Protein AF-A0A7J2KDJ5-F1 (afdb_monomer)

Structure (mmCIF, N/CA/C/O backbone):
data_AF-A0A7J2KDJ5-F1
#
_entry.id   AF-A0A7J2KDJ5-F1
#
loop_
_atom_site.group_PDB
_atom_site.id
_atom_site.type_symbol
_atom_site.label_atom_id
_atom_site.label_alt_id
_atom_site.label_comp_id
_atom_site.label_asym_id
_atom_site.label_entity_id
_atom_site.label_seq_id
_atom_site.pdbx_PDB_ins_code
_atom_site.Cartn_x
_atom_site.Cartn_y
_atom_site.Cartn_z
_atom_site.occupancy
_atom_site.B_iso_or_equiv
_atom_site.auth_seq_id
_atom_site.auth_comp_id
_atom_site.auth_asym_id
_atom_site.auth_atom_id
_atom_site.pdbx_PDB_model_num
ATOM 1 N N . MET A 1 1 ? 2.854 12.740 22.272 1.00 65.44 1 MET A N 1
ATOM 2 C CA . MET A 1 1 ? 2.364 13.423 23.494 1.00 65.44 1 MET A CA 1
ATOM 3 C C . MET A 1 1 ? 0.982 13.980 23.207 1.00 65.44 1 MET A C 1
ATOM 5 O O . MET A 1 1 ? 0.808 14.570 22.146 1.00 65.44 1 MET A O 1
ATOM 9 N N . ARG A 1 2 ? 0.002 13.769 24.093 1.00 68.06 2 ARG A N 1
ATOM 10 C CA . ARG A 1 2 ? -1.343 14.335 23.918 1.00 68.06 2 ARG A CA 1
ATOM 11 C C . ARG A 1 2 ? -1.385 15.756 24.465 1.00 68.06 2 ARG A C 1
ATOM 13 O O . ARG A 1 2 ? -0.904 16.001 25.570 1.00 68.06 2 ARG A O 1
ATOM 20 N N . LYS A 1 3 ? -1.917 16.687 23.679 1.00 71.50 3 LYS A N 1
ATOM 21 C CA . LYS A 1 3 ? -2.115 18.085 24.067 1.00 71.50 3 LYS A CA 1
ATOM 22 C C . LYS A 1 3 ? -3.554 18.492 23.802 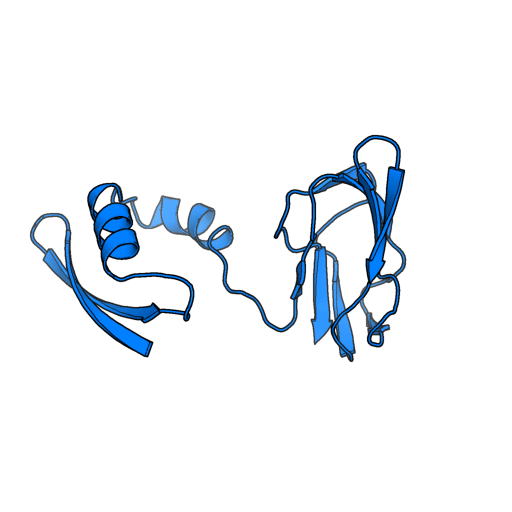1.00 71.50 3 LYS A C 1
ATOM 24 O O . LYS A 1 3 ? -4.111 18.140 22.768 1.00 71.50 3 LYS A O 1
ATOM 29 N N . ARG A 1 4 ? -4.138 19.250 24.728 1.00 67.44 4 ARG A N 1
ATOM 30 C CA . ARG A 1 4 ? -5.474 19.830 24.572 1.00 67.44 4 ARG A CA 1
ATOM 31 C C . ARG A 1 4 ? -5.364 21.255 24.050 1.00 67.44 4 ARG A C 1
ATOM 33 O O . ARG A 1 4 ? -4.561 22.034 24.560 1.00 67.44 4 ARG A O 1
ATOM 40 N N . PHE A 1 5 ? -6.175 21.581 23.054 1.00 75.12 5 PHE A N 1
ATOM 41 C CA . PHE A 1 5 ? -6.282 22.913 22.473 1.00 75.12 5 PHE A CA 1
ATOM 42 C C . PHE A 1 5 ? -7.727 23.386 22.561 1.00 75.12 5 PHE A C 1
ATOM 44 O O . PHE A 1 5 ? -8.651 22.602 22.355 1.00 75.12 5 PHE A O 1
ATOM 51 N N . ARG A 1 6 ? -7.913 24.678 22.837 1.00 63.22 6 ARG A N 1
ATOM 52 C CA . ARG A 1 6 ? -9.208 25.342 22.683 1.00 63.22 6 ARG A CA 1
ATOM 53 C C . ARG A 1 6 ? -9.232 26.037 21.334 1.00 63.22 6 ARG A C 1
ATOM 55 O O . ARG A 1 6 ? -8.344 26.835 21.044 1.00 63.22 6 ARG A O 1
ATOM 62 N N . ILE A 1 7 ? -10.227 25.715 20.523 1.00 71.38 7 ILE A N 1
ATOM 63 C CA . ILE A 1 7 ? -10.419 26.275 19.191 1.00 71.38 7 ILE A CA 1
ATOM 64 C C . ILE A 1 7 ? -11.765 26.980 19.186 1.00 71.38 7 ILE A C 1
ATOM 66 O O . ILE A 1 7 ? -12.783 26.369 19.497 1.00 71.38 7 ILE A O 1
ATOM 70 N N . THR A 1 8 ? -11.768 28.258 18.824 1.00 59.97 8 THR A N 1
ATOM 71 C CA . THR A 1 8 ? -13.003 29.023 18.655 1.00 59.97 8 THR A CA 1
ATOM 72 C C . THR A 1 8 ? -13.414 28.991 17.189 1.00 59.97 8 THR A C 1
ATOM 74 O O . THR A 1 8 ? -12.645 29.405 16.323 1.00 59.97 8 THR A O 1
ATOM 77 N N . ILE A 1 9 ? -14.621 28.507 16.911 1.00 63.69 9 ILE A N 1
ATOM 78 C CA . ILE A 1 9 ? -15.215 28.409 15.578 1.00 63.69 9 ILE A CA 1
ATOM 79 C C . ILE A 1 9 ? -16.554 29.140 15.625 1.00 63.69 9 ILE A C 1
ATOM 81 O O . ILE A 1 9 ? -17.425 28.758 16.394 1.00 63.69 9 ILE A O 1
ATOM 85 N N . GLU A 1 10 ? -16.700 30.211 14.838 1.00 56.78 10 GLU A N 1
ATOM 86 C CA . GLU A 1 10 ? -17.948 30.998 14.740 1.00 56.78 10 GLU A CA 1
ATOM 87 C C . GLU A 1 10 ? -18.513 31.471 16.101 1.00 56.78 10 GLU A C 1
ATOM 89 O O . GLU A 1 10 ? -19.712 31.652 16.268 1.00 56.78 10 GLU A O 1
ATOM 94 N N . GLY A 1 11 ? -17.632 31.702 17.083 1.00 63.22 11 GLY A N 1
ATOM 95 C CA . GLY A 1 11 ? -17.999 32.139 18.437 1.00 63.22 11 GLY A CA 1
ATOM 96 C C . GLY A 1 11 ? -18.217 31.002 19.440 1.00 63.22 11 GLY A C 1
ATOM 97 O O . GLY A 1 11 ? -18.280 31.265 20.639 1.00 63.22 11 GLY A O 1
ATOM 98 N N . GLU A 1 12 ? -18.240 29.748 18.990 1.00 50.81 12 GLU A N 1
ATOM 99 C CA . GLU A 1 12 ? -18.305 28.569 19.853 1.00 50.81 12 GLU A CA 1
ATOM 100 C C . GLU A 1 12 ? -16.908 28.008 20.141 1.00 50.81 12 GLU A C 1
ATOM 102 O O . GLU A 1 12 ? -16.061 27.904 19.252 1.00 50.81 12 GLU A O 1
ATOM 107 N N . VAL A 1 13 ? -16.650 27.646 21.400 1.00 54.25 13 VAL A N 1
ATOM 108 C CA . VAL A 1 13 ? -15.344 27.140 21.846 1.00 54.25 13 VAL A CA 1
ATOM 109 C C . VAL A 1 13 ? -15.382 25.620 21.948 1.00 54.25 13 VAL A C 1
ATOM 111 O O . VAL A 1 13 ? -16.128 25.056 22.743 1.00 54.25 13 VAL A O 1
ATOM 114 N N . TYR A 1 14 ? -14.512 24.970 21.185 1.00 59.88 14 TYR A N 1
ATOM 115 C CA . TYR A 1 14 ? -14.326 23.527 21.152 1.00 59.88 14 TYR A CA 1
ATOM 116 C C . TYR A 1 14 ? -13.007 23.153 21.825 1.00 59.88 14 TYR A C 1
ATOM 118 O O . TYR A 1 14 ? -11.970 23.762 21.557 1.00 59.88 14 TYR A O 1
ATOM 126 N N . GLU A 1 15 ? -13.022 22.131 22.680 1.00 52.62 15 GLU A N 1
ATOM 127 C CA . GLU A 1 15 ? -11.805 21.549 23.247 1.00 52.62 15 GLU A CA 1
ATOM 128 C C . GLU A 1 15 ? -11.443 20.281 22.474 1.00 52.62 15 GLU A C 1
ATOM 130 O O . GLU A 1 15 ? -12.224 19.333 22.403 1.00 52.62 15 GLU A O 1
ATOM 135 N N . VAL A 1 16 ? -10.261 20.276 21.861 1.00 66.75 16 VAL A N 1
ATOM 136 C CA . VAL A 1 16 ? -9.766 19.150 21.065 1.00 66.75 16 VAL A CA 1
ATOM 137 C C . VAL A 1 16 ? -8.502 18.586 21.690 1.00 66.75 16 VAL A C 1
ATOM 139 O O . VAL A 1 16 ? -7.579 19.323 22.039 1.00 66.75 16 VAL A O 1
ATOM 142 N N . GLU A 1 17 ? -8.441 17.265 21.827 1.00 57.94 17 GLU A N 1
ATOM 143 C CA . GLU A 1 17 ? -7.230 16.561 22.235 1.00 57.94 17 GLU A CA 1
ATOM 144 C C . GLU A 1 17 ? -6.502 16.048 20.993 1.00 57.94 17 GLU A C 1
ATOM 146 O O . GLU A 1 17 ? -7.063 15.332 20.166 1.00 57.94 17 GLU A O 1
ATOM 151 N N . VAL A 1 18 ? -5.241 16.438 20.851 1.00 67.88 18 VAL A N 1
ATOM 152 C CA . VAL A 1 18 ? -4.410 16.107 19.698 1.00 67.88 18 VAL A CA 1
ATOM 153 C C . VAL A 1 18 ? -3.232 15.277 20.171 1.00 67.88 18 VAL A C 1
ATOM 155 O O . VAL A 1 18 ? -2.437 15.708 21.009 1.00 67.88 18 VAL A O 1
ATOM 158 N N . GLU A 1 19 ? -3.100 14.076 19.618 1.00 64.56 19 GLU A N 1
ATOM 159 C CA . GLU A 1 19 ? -1.935 13.228 19.828 1.00 64.56 19 GLU A CA 1
ATOM 160 C C . GLU A 1 19 ? -0.839 13.609 18.826 1.00 64.56 19 GLU A C 1
ATOM 162 O O . GLU A 1 19 ? -0.912 13.296 17.640 1.00 64.56 19 GLU A O 1
ATOM 167 N N . MET A 1 20 ? 0.180 14.330 19.297 1.00 57.25 20 MET A N 1
ATOM 168 C CA . MET A 1 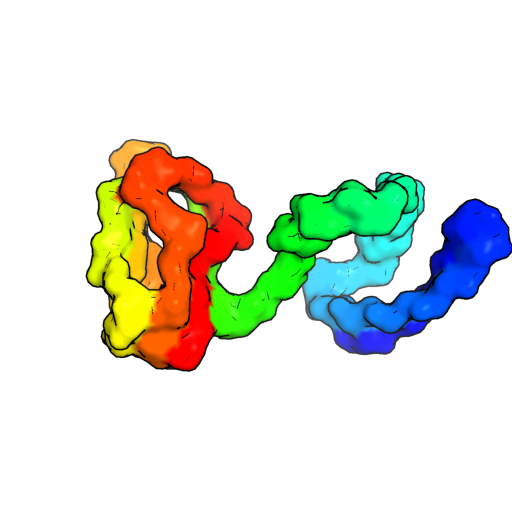20 ? 1.312 14.735 18.464 1.00 57.25 20 MET A CA 1
ATOM 169 C C . MET A 1 20 ? 2.382 13.640 18.453 1.00 57.25 20 MET A C 1
ATOM 171 O O . MET A 1 20 ? 2.899 13.255 19.511 1.00 57.25 20 MET A O 1
ATOM 175 N N . GLY A 1 21 ? 2.715 13.148 17.256 1.00 55.19 21 GLY A N 1
ATOM 176 C CA . GLY A 1 21 ? 3.890 12.307 17.014 1.00 55.19 21 GLY A CA 1
ATOM 177 C C . GLY A 1 21 ? 5.190 13.118 17.059 1.00 55.19 21 GLY A C 1
ATOM 178 O O . GLY A 1 21 ? 5.176 14.337 16.904 1.00 55.19 21 GLY A O 1
ATOM 179 N N . SER A 1 22 ? 6.326 12.443 17.237 1.00 48.78 22 SER A N 1
ATOM 180 C CA . SER A 1 22 ? 7.661 13.041 17.438 1.00 48.78 22 SER A CA 1
ATOM 181 C C . SER A 1 22 ? 8.181 13.922 16.291 1.00 48.78 22 SER A C 1
ATOM 183 O O . SER A 1 22 ? 9.177 14.614 16.469 1.00 48.78 22 SER A O 1
ATOM 185 N N . SER A 1 23 ? 7.519 13.923 15.130 1.00 49.84 23 SER A N 1
ATOM 186 C CA . SER A 1 23 ? 7.932 14.683 13.942 1.00 49.84 23 SER A CA 1
ATOM 187 C C . SER A 1 23 ? 7.181 16.007 13.742 1.00 49.84 23 SER A C 1
ATOM 189 O O . SER A 1 23 ? 7.457 16.719 12.776 1.00 49.84 23 SER A O 1
ATOM 191 N N . LEU A 1 24 ? 6.212 16.338 14.601 1.00 54.53 24 LEU A N 1
ATOM 192 C CA . LEU A 1 24 ? 5.431 17.572 14.501 1.00 54.53 24 LEU A CA 1
ATOM 193 C C . LEU A 1 24 ? 5.789 18.500 15.664 1.00 54.53 24 LEU A C 1
ATOM 195 O O . LEU A 1 24 ? 5.504 18.195 16.819 1.00 54.53 24 LEU A O 1
ATOM 199 N N . SER A 1 25 ? 6.420 19.634 15.354 1.00 60.62 25 SER A N 1
ATOM 200 C CA . SER A 1 25 ? 6.679 20.687 16.335 1.00 60.62 25 SER A CA 1
ATOM 201 C C . SER A 1 25 ? 5.405 21.498 16.603 1.00 60.62 25 SER A C 1
ATOM 203 O O . SER A 1 25 ? 4.557 21.670 15.725 1.00 60.62 25 SER A O 1
ATOM 205 N N . GLU A 1 26 ? 5.276 22.044 17.813 1.00 60.16 26 GLU A N 1
ATOM 206 C CA . GLU A 1 26 ? 4.124 22.875 18.202 1.00 60.16 26 GLU A CA 1
ATOM 207 C C . GLU A 1 26 ? 3.953 24.107 17.307 1.00 60.16 26 GLU A C 1
ATOM 209 O O . GLU A 1 26 ? 2.829 24.512 17.020 1.00 60.16 26 GLU A O 1
ATOM 214 N N . LYS A 1 27 ? 5.065 24.665 16.812 1.00 62.81 27 LYS A N 1
ATOM 215 C CA . LYS A 1 27 ? 5.056 25.804 15.887 1.00 62.81 27 LYS A CA 1
ATOM 216 C C . LYS A 1 27 ? 4.407 25.444 14.550 1.00 62.81 27 LYS A C 1
ATOM 218 O O . LYS A 1 27 ? 3.521 26.163 14.103 1.00 62.81 27 LYS A O 1
ATOM 223 N N . ASN A 1 28 ? 4.764 24.294 13.978 1.00 60.84 28 ASN A N 1
ATOM 224 C CA . ASN A 1 28 ? 4.200 23.836 12.706 1.00 60.84 28 ASN A CA 1
ATOM 225 C C . ASN A 1 28 ? 2.707 23.494 12.840 1.00 60.84 28 ASN A C 1
ATOM 227 O O . ASN A 1 28 ? 1.942 23.654 11.894 1.00 60.84 28 ASN A O 1
ATOM 231 N N . PHE A 1 29 ? 2.279 23.028 14.016 1.00 65.31 29 PHE A N 1
ATOM 232 C CA . PHE A 1 29 ? 0.869 22.754 14.287 1.00 65.3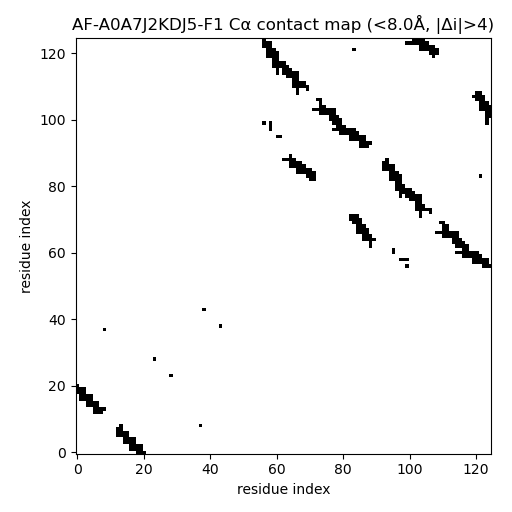1 29 PHE A CA 1
ATOM 233 C C . PHE A 1 29 ? 0.028 24.035 14.380 1.00 65.31 29 PHE A C 1
ATOM 235 O O . PHE A 1 29 ? -1.071 24.088 13.836 1.00 65.31 29 PHE A O 1
ATOM 242 N N . LEU A 1 30 ? 0.546 25.078 15.032 1.00 64.62 30 LEU A N 1
ATOM 243 C CA . LEU A 1 30 ? -0.146 26.365 15.141 1.00 64.62 30 LEU A CA 1
ATOM 244 C C . LEU A 1 30 ? -0.212 27.104 13.796 1.00 64.62 30 LEU A C 1
ATOM 246 O O . LEU A 1 30 ? -1.250 27.675 13.477 1.00 64.62 30 LEU A O 1
ATOM 250 N N . GLU A 1 31 ? 0.843 27.032 12.981 1.00 59.72 31 GLU A N 1
ATOM 251 C CA . GLU A 1 31 ? 0.848 27.552 11.604 1.00 59.72 31 GLU A CA 1
ATOM 252 C C . GLU A 1 31 ? -0.133 26.793 10.696 1.00 59.72 31 GLU A C 1
ATOM 254 O O . GLU A 1 31 ? -0.828 27.368 9.862 1.00 59.72 31 GLU A O 1
ATOM 259 N N . PHE A 1 32 ? -0.260 25.485 10.902 1.00 62.28 32 PHE A N 1
ATOM 260 C CA . PHE A 1 32 ? -1.269 24.686 10.225 1.00 62.28 32 PHE A CA 1
ATOM 261 C C . PHE A 1 32 ? -2.703 25.083 10.623 1.00 62.28 32 PHE A C 1
ATOM 263 O O . PHE A 1 32 ? -3.584 25.143 9.763 1.00 62.28 32 PHE A O 1
ATOM 270 N N . LEU A 1 33 ? -2.950 25.363 11.907 1.00 63.41 33 LEU A N 1
ATOM 271 C CA . LEU A 1 33 ? -4.268 25.784 12.390 1.00 63.41 33 LEU A CA 1
ATOM 272 C C . LEU A 1 33 ? -4.635 27.204 11.954 1.00 63.41 33 LEU A C 1
ATOM 274 O O . LEU A 1 33 ? -5.802 27.450 11.663 1.00 63.41 33 LEU A O 1
ATOM 278 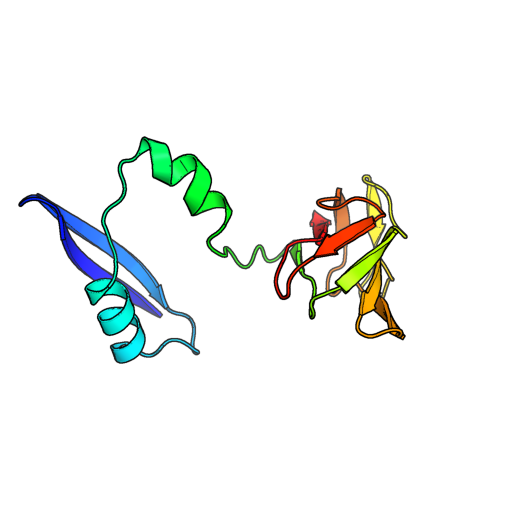N N . SER A 1 34 ? -3.672 28.124 11.861 1.00 60.22 34 SER A N 1
ATOM 279 C CA . SER A 1 34 ? -3.944 29.492 11.402 1.00 60.22 34 SER A CA 1
ATOM 280 C C . SER A 1 34 ? -4.396 29.546 9.936 1.00 60.22 34 SER A C 1
ATOM 282 O O . SER A 1 34 ? -5.159 30.434 9.565 1.00 60.22 34 SER A O 1
ATOM 284 N N . GLY A 1 35 ? -3.986 28.572 9.114 1.00 54.56 35 GLY A N 1
ATOM 285 C CA . GLY A 1 35 ? -4.452 28.395 7.734 1.00 54.56 35 GLY A CA 1
ATOM 286 C C . GLY A 1 35 ? -5.668 27.473 7.570 1.00 54.56 35 GLY A C 1
ATOM 287 O O . GLY A 1 35 ? -6.122 27.251 6.443 1.00 54.56 35 GLY A O 1
ATOM 288 N N . ALA A 1 36 ? -6.196 26.896 8.653 1.00 54.53 36 ALA A N 1
ATOM 289 C CA . ALA A 1 36 ? -7.282 25.928 8.573 1.00 54.53 36 ALA A CA 1
ATOM 290 C C . ALA A 1 36 ? -8.636 26.629 8.369 1.00 54.53 36 ALA A C 1
ATOM 292 O O . ALA A 1 36 ? -9.105 27.380 9.219 1.00 54.53 36 ALA A O 1
ATOM 293 N N . LYS A 1 37 ? -9.302 26.340 7.245 1.00 50.00 37 LYS A N 1
ATOM 294 C CA . LYS A 1 37 ? -10.709 26.709 7.037 1.00 50.00 37 LYS A CA 1
ATOM 295 C C . LYS A 1 37 ? -11.622 25.682 7.699 1.00 50.00 37 LYS A C 1
ATOM 297 O O . LYS A 1 37 ? -11.443 24.477 7.513 1.00 50.00 37 LYS A O 1
ATOM 302 N N . VAL A 1 38 ? -12.615 26.168 8.435 1.00 49.66 38 VAL A N 1
ATOM 303 C CA . VAL A 1 38 ? -13.695 25.344 8.984 1.00 49.66 38 VAL A CA 1
ATOM 304 C C . VAL A 1 38 ? -14.611 24.952 7.827 1.00 49.66 38 VAL A C 1
ATOM 306 O O . VAL A 1 38 ? -15.190 25.813 7.171 1.00 49.66 38 VAL A O 1
ATOM 309 N N . LEU A 1 39 ? -14.695 23.653 7.544 1.00 49.97 39 LEU A N 1
ATOM 310 C CA . LEU A 1 39 ? -15.595 23.100 6.530 1.00 49.97 39 LEU A CA 1
ATOM 311 C C . LEU A 1 39 ? -16.859 22.573 7.208 1.00 49.97 39 LEU A C 1
ATOM 313 O O . LEU A 1 39 ? -16.793 22.030 8.314 1.00 49.97 39 LEU A O 1
ATOM 317 N N . LYS A 1 40 ? -18.011 22.710 6.545 1.00 46.12 40 LYS A N 1
ATOM 318 C CA . LYS A 1 40 ? -19.286 22.195 7.062 1.00 46.12 40 LYS A CA 1
ATOM 319 C C . LYS A 1 40 ? -19.228 20.674 7.197 1.00 46.12 40 LYS A C 1
ATOM 321 O O . LYS A 1 40 ? -18.621 19.985 6.379 1.00 46.12 40 LYS A O 1
ATOM 326 N N . ARG A 1 41 ? -19.907 20.140 8.217 1.00 49.91 41 ARG A N 1
ATOM 327 C CA . ARG A 1 41 ? -19.917 18.714 8.612 1.00 49.91 41 ARG A CA 1
ATOM 328 C C . ARG A 1 41 ? -20.234 17.731 7.473 1.00 49.91 41 ARG A C 1
ATOM 330 O O . ARG A 1 41 ? -19.806 16.582 7.520 1.00 49.91 41 ARG A O 1
ATOM 337 N N . GLU A 1 42 ? -20.916 18.189 6.432 1.00 52.09 42 GLU A N 1
ATOM 338 C CA . GLU A 1 42 ? -21.247 17.420 5.226 1.00 52.09 42 GLU A CA 1
ATOM 339 C C . GLU A 1 42 ? -20.041 17.236 4.279 1.00 52.09 42 GLU A C 1
ATOM 341 O O . GLU A 1 42 ? -19.884 16.180 3.667 1.00 52.09 42 GLU A O 1
ATOM 346 N N . GLU A 1 43 ? -19.122 18.204 4.218 1.00 46.94 43 GLU A N 1
ATOM 347 C CA . GLU A 1 43 ? -17.870 18.129 3.441 1.00 46.94 43 GLU A CA 1
ATOM 348 C C . GLU A 1 43 ? -16.758 17.381 4.195 1.00 46.94 43 GLU A C 1
ATOM 350 O O . GLU A 1 43 ? -15.832 16.817 3.597 1.00 46.94 43 GLU A O 1
ATOM 355 N N . ILE A 1 44 ? -16.878 17.324 5.524 1.00 44.69 44 ILE A N 1
ATOM 356 C CA . ILE A 1 44 ? -15.996 16.582 6.427 1.00 44.69 44 ILE A CA 1
ATOM 357 C C . ILE A 1 44 ? -16.048 15.071 6.132 1.00 44.69 44 ILE A C 1
ATOM 359 O O . ILE A 1 44 ? -15.001 14.427 6.114 1.00 44.69 44 ILE A O 1
ATOM 363 N N . GLY A 1 45 ? -17.220 14.503 5.818 1.00 42.84 45 GLY A N 1
ATOM 364 C CA . GLY A 1 45 ? -17.367 13.066 5.533 1.00 42.84 45 GLY A CA 1
ATOM 365 C C . GLY A 1 45 ? -16.574 12.584 4.310 1.00 42.84 45 GLY A C 1
ATOM 366 O O . GLY A 1 45 ? -16.058 11.468 4.304 1.00 42.84 45 GLY A O 1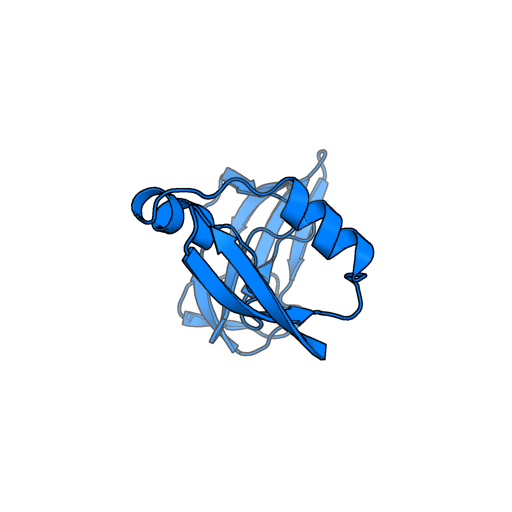
ATOM 367 N N . LYS A 1 46 ? -16.404 13.448 3.299 1.00 42.62 46 LYS A N 1
ATOM 368 C CA . LYS A 1 46 ? -15.582 13.165 2.108 1.00 42.62 46 LYS A CA 1
ATOM 369 C C . LYS A 1 46 ? -14.102 13.514 2.287 1.00 42.62 46 LYS A C 1
ATOM 371 O O . LYS A 1 46 ? -13.269 12.962 1.577 1.00 42.62 46 LYS A O 1
ATOM 376 N N . THR A 1 47 ? -13.774 14.410 3.219 1.00 35.00 47 THR A N 1
ATOM 377 C CA . THR A 1 47 ? -12.415 14.954 3.385 1.00 35.00 47 THR A CA 1
ATOM 378 C C . THR A 1 47 ? -11.631 14.284 4.524 1.00 35.00 47 THR A C 1
ATOM 380 O O . THR A 1 47 ? -10.419 14.107 4.405 1.00 35.00 47 THR A O 1
ATOM 383 N N . ILE A 1 48 ? -12.289 13.843 5.608 1.00 42.88 48 ILE A N 1
ATOM 384 C CA . ILE A 1 48 ? -11.642 13.111 6.718 1.00 42.88 48 ILE A CA 1
ATOM 385 C C . ILE A 1 48 ? -11.130 11.740 6.276 1.00 42.88 48 ILE A C 1
ATOM 387 O O . ILE A 1 48 ? -10.077 11.318 6.750 1.00 42.88 48 ILE A O 1
ATOM 391 N N . SER A 1 49 ? -11.788 11.078 5.319 1.00 41.47 49 SER A N 1
ATOM 392 C CA . SER A 1 49 ? -11.306 9.802 4.767 1.00 41.47 49 SER A CA 1
ATOM 393 C C . SER A 1 49 ? -9.896 9.899 4.160 1.00 41.47 49 SER A C 1
ATOM 395 O O . SER A 1 49 ? -9.204 8.890 4.061 1.00 41.47 49 SER A O 1
ATOM 397 N N . MET A 1 50 ? -9.433 11.108 3.814 1.00 39.16 50 MET A N 1
ATOM 398 C CA . MET A 1 50 ? -8.091 11.363 3.283 1.00 39.16 50 MET A CA 1
ATOM 399 C C . MET A 1 50 ? -7.039 11.753 4.338 1.00 39.16 50 MET A C 1
ATOM 401 O O . MET A 1 50 ? -5.852 11.824 4.008 1.00 39.16 50 MET A O 1
ATOM 405 N N . ARG A 1 51 ? -7.398 12.003 5.607 1.00 41.41 51 ARG A N 1
ATOM 406 C CA . ARG A 1 51 ? -6.448 12.506 6.620 1.00 41.41 51 ARG A CA 1
ATOM 407 C C . ARG A 1 51 ? -5.934 11.401 7.550 1.00 41.41 51 ARG A C 1
ATOM 409 O O . ARG A 1 51 ? -6.390 11.250 8.673 1.00 41.41 51 ARG A O 1
ATOM 416 N N . ARG A 1 52 ? -4.943 10.660 7.034 1.00 44.19 52 ARG A N 1
ATOM 417 C CA . ARG A 1 52 ? -3.900 9.869 7.731 1.00 44.19 52 ARG A CA 1
ATOM 418 C C . ARG A 1 52 ? -4.200 9.495 9.190 1.00 44.19 52 ARG A C 1
ATOM 420 O O . ARG A 1 52 ? -3.592 10.029 10.116 1.00 44.19 52 ARG A O 1
ATOM 427 N N . VAL A 1 53 ? -5.008 8.460 9.375 1.00 43.34 53 VAL A N 1
ATOM 428 C CA . VAL A 1 53 ? -4.645 7.459 10.380 1.00 43.34 53 VAL A CA 1
ATOM 429 C C . VAL A 1 53 ? -3.507 6.671 9.730 1.00 43.34 53 VAL A C 1
ATOM 431 O O . VAL A 1 53 ? -3.695 6.144 8.633 1.00 43.34 53 VAL A O 1
ATOM 434 N N . LEU A 1 54 ? -2.311 6.645 10.334 1.00 54.44 54 LEU A N 1
ATOM 435 C CA . LEU A 1 54 ? -1.371 5.550 10.072 1.00 54.44 54 LEU A CA 1
ATOM 436 C C . LEU A 1 54 ? -2.082 4.306 10.600 1.00 54.44 54 LEU A C 1
ATOM 438 O O . LEU A 1 54 ? -1.964 3.953 11.773 1.00 54.44 54 LEU A O 1
ATOM 442 N N . ASP A 1 55 ? -2.945 3.746 9.762 1.00 68.19 55 ASP A N 1
ATOM 443 C CA . ASP A 1 55 ? -3.613 2.494 10.031 1.00 68.19 55 ASP A CA 1
ATOM 444 C C . ASP A 1 55 ? -2.475 1.479 10.136 1.00 68.19 55 ASP A C 1
ATOM 446 O O . ASP A 1 55 ? -1.806 1.185 9.146 1.00 68.19 55 ASP A O 1
ATOM 450 N N . LYS A 1 56 ? -2.148 1.063 11.369 1.00 77.69 56 LYS A N 1
ATOM 451 C CA . LYS A 1 56 ? -0.988 0.196 11.662 1.00 77.69 56 LYS A CA 1
ATOM 452 C C . LYS A 1 56 ? -1.060 -1.128 10.904 1.00 77.69 56 LYS A C 1
ATOM 454 O O . LYS A 1 56 ? -0.058 -1.822 10.790 1.00 77.69 56 LYS A O 1
ATOM 459 N N . ASN A 1 57 ? -2.244 -1.431 10.393 1.00 90.75 57 ASN A N 1
ATOM 460 C CA . ASN A 1 57 ? -2.582 -2.616 9.649 1.00 90.75 57 ASN A CA 1
ATOM 461 C C . ASN A 1 57 ? -2.675 -2.355 8.131 1.00 90.75 57 ASN A C 1
ATOM 463 O O . ASN A 1 57 ? -3.198 -3.181 7.390 1.00 90.75 57 ASN A O 1
ATOM 467 N N . ALA A 1 58 ? -2.190 -1.210 7.643 1.00 92.06 58 ALA A N 1
ATOM 468 C CA . ALA A 1 58 ? -2.208 -0.853 6.230 1.00 92.06 58 ALA A CA 1
ATOM 469 C C . ALA A 1 58 ? -0.806 -0.851 5.613 1.00 92.06 58 ALA A C 1
ATOM 471 O O . ALA A 1 58 ? 0.131 -0.240 6.128 1.00 92.06 58 ALA A O 1
ATOM 472 N N . ILE A 1 59 ? -0.688 -1.462 4.438 1.00 93.50 59 ILE A N 1
ATOM 473 C CA . ILE A 1 59 ? 0.483 -1.362 3.571 1.00 93.50 59 ILE A CA 1
ATOM 474 C C . ILE A 1 59 ? 0.289 -0.147 2.662 1.00 93.50 59 ILE A C 1
ATOM 476 O O . ILE A 1 59 ? -0.686 -0.048 1.910 1.00 93.50 59 ILE A O 1
ATOM 480 N N . LEU A 1 60 ? 1.220 0.797 2.769 1.00 93.75 60 LEU A N 1
ATOM 481 C CA . LEU A 1 60 ? 1.206 2.081 2.077 1.00 93.75 60 LEU A CA 1
ATOM 482 C C . LEU A 1 60 ? 2.194 2.065 0.909 1.00 93.75 60 LEU A C 1
ATOM 484 O O . LEU A 1 60 ? 3.241 1.426 0.990 1.00 93.75 60 LEU A O 1
ATOM 488 N N . SER A 1 61 ? 1.907 2.835 -0.141 1.00 93.75 61 SER A N 1
ATOM 489 C CA . SER A 1 61 ? 2.878 3.053 -1.213 1.00 93.75 61 SER A CA 1
ATOM 490 C C . SER A 1 61 ? 4.047 3.916 -0.721 1.00 93.75 61 SER A C 1
ATOM 492 O O . SER A 1 61 ? 3.808 5.053 -0.302 1.00 93.75 61 SER A O 1
ATOM 494 N N . PRO A 1 62 ? 5.312 3.469 -0.811 1.00 91.56 62 PRO A N 1
ATOM 495 C CA . PRO A 1 62 ? 6.468 4.286 -0.434 1.00 91.56 62 PRO A CA 1
ATOM 496 C C . PRO A 1 62 ? 6.777 5.389 -1.460 1.00 91.56 62 PRO A C 1
ATOM 498 O O . PRO A 1 62 ? 7.521 6.321 -1.168 1.00 91.56 62 PRO A O 1
ATOM 501 N N . MET A 1 63 ? 6.200 5.305 -2.660 1.00 93.31 63 MET A N 1
ATOM 502 C CA . MET A 1 63 ? 6.417 6.244 -3.761 1.00 93.31 63 MET A CA 1
ATOM 503 C C . MET A 1 63 ? 5.174 6.358 -4.652 1.00 93.31 63 MET A C 1
ATOM 505 O O . MET A 1 63 ? 4.257 5.543 -4.561 1.00 93.31 63 MET A O 1
ATOM 509 N N . SER A 1 64 ? 5.121 7.361 -5.525 1.00 94.88 64 SER A N 1
ATOM 510 C CA . SER A 1 64 ? 4.096 7.426 -6.569 1.00 94.88 64 SER A CA 1
ATOM 511 C C . SER A 1 64 ? 4.421 6.496 -7.736 1.00 94.88 64 SER A C 1
ATOM 513 O O . SER A 1 64 ? 5.586 6.389 -8.124 1.00 94.88 64 SER A O 1
ATOM 515 N N . GLY A 1 65 ? 3.403 5.888 -8.338 1.00 97.00 65 GLY A N 1
ATOM 516 C CA . GLY A 1 65 ? 3.575 5.002 -9.488 1.00 97.00 65 GLY A CA 1
ATOM 517 C C . GLY A 1 65 ? 2.260 4.432 -10.005 1.00 97.00 65 GLY A C 1
ATOM 518 O O . GLY A 1 65 ? 1.201 4.666 -9.424 1.00 97.00 65 GLY A O 1
ATOM 519 N N . ARG A 1 66 ? 2.326 3.685 -11.105 1.00 97.94 66 ARG A N 1
ATOM 520 C CA . ARG A 1 66 ? 1.184 2.966 -11.681 1.00 97.94 66 ARG A CA 1
ATOM 521 C C . ARG A 1 66 ? 1.188 1.516 -11.204 1.00 97.94 66 ARG A C 1
ATOM 523 O O . ARG A 1 66 ? 2.229 0.873 -11.247 1.00 97.94 66 ARG A O 1
ATOM 530 N N . VAL A 1 67 ? 0.051 0.991 -10.765 1.00 98.19 67 VAL A N 1
ATOM 531 C CA . VAL A 1 67 ? -0.092 -0.420 -10.385 1.00 98.19 67 VAL A CA 1
ATOM 532 C C . VAL A 1 67 ? 0.019 -1.277 -11.640 1.00 98.19 67 VAL A C 1
ATOM 534 O O . VAL A 1 67 ? -0.814 -1.168 -12.536 1.00 98.19 67 VAL A O 1
ATOM 537 N N . LEU A 1 68 ? 1.049 -2.117 -11.717 1.00 98.00 68 LEU A N 1
ATOM 538 C CA . LEU A 1 68 ? 1.233 -3.050 -12.828 1.00 98.00 68 LEU A CA 1
ATOM 539 C C . LEU A 1 68 ? 0.548 -4.382 -12.569 1.00 98.00 68 LEU A C 1
ATOM 541 O O . LEU A 1 68 ? -0.074 -4.928 -13.470 1.00 98.00 68 LEU A O 1
ATOM 545 N N . SER A 1 69 ? 0.698 -4.917 -11.357 1.00 98.00 69 S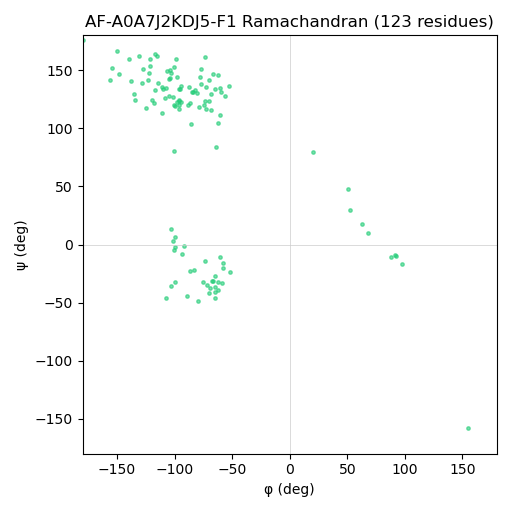ER A N 1
ATOM 546 C CA . SER A 1 69 ? 0.019 -6.150 -10.971 1.00 98.00 69 SER A CA 1
ATOM 547 C C . SER A 1 69 ? -0.185 -6.245 -9.470 1.00 98.00 69 SER A C 1
ATOM 549 O O . SER A 1 69 ? 0.608 -5.708 -8.688 1.00 98.00 69 SER A O 1
ATOM 551 N N . ILE A 1 70 ? -1.232 -6.965 -9.083 1.00 98.31 70 ILE A N 1
ATOM 552 C CA . ILE A 1 70 ? -1.533 -7.295 -7.690 1.00 98.31 70 ILE A CA 1
ATOM 553 C C . ILE A 1 70 ? -1.160 -8.765 -7.462 1.00 98.31 70 ILE A C 1
ATOM 555 O O . ILE A 1 70 ? -1.542 -9.640 -8.235 1.00 98.31 70 ILE A O 1
ATOM 559 N N . LYS A 1 71 ? -0.356 -9.041 -6.430 1.00 98.19 71 LYS A N 1
ATOM 560 C CA . LYS A 1 71 ? 0.235 -10.369 -6.175 1.00 98.19 71 LYS A CA 1
ATOM 561 C C . LYS A 1 71 ? -0.493 -11.184 -5.107 1.00 98.19 71 LYS A C 1
ATOM 563 O O . LYS A 1 71 ? -0.154 -12.343 -4.903 1.00 98.19 71 LYS A O 1
ATOM 568 N N . VAL A 1 72 ? -1.493 -10.591 -4.464 1.00 97.88 72 VAL A N 1
ATOM 569 C CA . VAL A 1 72 ? -2.275 -11.194 -3.380 1.00 97.88 72 VAL A CA 1
ATOM 570 C C . VAL A 1 72 ? -3.768 -11.023 -3.628 1.00 97.88 72 VAL A C 1
ATOM 572 O O . VAL A 1 72 ? -4.186 -10.168 -4.410 1.00 97.88 72 VAL A O 1
ATOM 575 N N . LYS A 1 73 ? -4.582 -11.818 -2.942 1.00 97.88 73 LYS A N 1
ATOM 576 C CA . LYS A 1 73 ? -6.043 -11.733 -2.935 1.00 97.88 73 LYS A CA 1
ATOM 577 C C . LYS A 1 73 ? -6.554 -11.509 -1.519 1.00 97.88 73 LYS A C 1
ATOM 579 O O . LYS A 1 73 ? -5.872 -11.790 -0.538 1.00 97.88 73 LYS A O 1
ATOM 584 N N . GLU A 1 74 ? -7.777 -11.006 -1.410 1.00 97.62 74 GLU A N 1
ATOM 585 C CA . GLU A 1 74 ? -8.465 -10.933 -0.122 1.00 97.62 74 GLU A CA 1
ATOM 586 C C . GLU A 1 74 ? -8.618 -12.339 0.473 1.00 97.62 74 GLU A C 1
ATOM 588 O O . GLU A 1 74 ? -9.045 -13.270 -0.210 1.00 97.62 74 GLU A O 1
ATOM 593 N N . GLY A 1 75 ? -8.247 -12.491 1.744 1.00 97.81 75 GLY A N 1
ATOM 594 C CA . GLY A 1 75 ? -8.196 -13.778 2.436 1.00 97.81 75 GLY A CA 1
ATOM 595 C C . GLY A 1 75 ? -6.841 -14.492 2.391 1.00 97.81 75 GLY A C 1
ATOM 596 O O . GLY A 1 75 ? -6.661 -15.444 3.152 1.00 97.81 75 GLY A O 1
ATOM 597 N N . ASP A 1 76 ? -5.876 -14.036 1.587 1.00 98.12 76 ASP A N 1
ATOM 598 C CA . ASP A 1 76 ? -4.541 -14.643 1.561 1.00 98.12 76 ASP A CA 1
ATOM 599 C C . ASP A 1 76 ? -3.769 -14.350 2.855 1.00 98.12 76 ASP A C 1
ATOM 601 O O . ASP A 1 76 ? -3.830 -13.247 3.404 1.00 98.12 76 ASP A O 1
ATOM 605 N N . SER A 1 77 ? -3.013 -15.340 3.336 1.00 97.88 77 SER A N 1
ATOM 606 C CA . SER A 1 77 ? -2.057 -15.147 4.433 1.00 97.88 77 SER A CA 1
ATOM 607 C C . SER A 1 77 ? -0.742 -14.611 3.879 1.00 97.88 77 SER A C 1
ATOM 609 O O . SER A 1 77 ? -0.206 -15.182 2.934 1.00 97.88 77 SER A O 1
ATOM 611 N N . ILE A 1 78 ? -0.217 -13.549 4.488 1.00 97.75 78 ILE A N 1
ATOM 612 C CA . ILE A 1 78 ? 1.038 -12.901 4.093 1.00 97.75 78 ILE A CA 1
ATOM 613 C C . ILE A 1 78 ? 1.992 -12.763 5.280 1.00 97.75 78 ILE A C 1
ATOM 615 O O . ILE A 1 78 ? 1.577 -12.610 6.436 1.00 97.75 78 ILE A O 1
ATOM 619 N N . GLN A 1 79 ? 3.285 -12.776 4.984 1.00 97.44 79 GLN A N 1
ATOM 620 C CA . GLN A 1 79 ? 4.380 -12.544 5.914 1.00 97.44 79 GLN A CA 1
ATOM 621 C C . GLN A 1 79 ? 5.180 -11.296 5.537 1.00 97.44 79 GLN A C 1
ATOM 623 O O . GLN A 1 79 ? 5.101 -10.762 4.428 1.00 97.44 79 GLN A O 1
ATOM 628 N N . LYS A 1 80 ? 5.985 -10.816 6.486 1.00 95.94 80 LYS A N 1
ATOM 629 C CA . LYS A 1 80 ? 6.946 -9.743 6.228 1.00 95.94 80 LYS A CA 1
ATOM 630 C C . LYS A 1 80 ? 7.879 -10.129 5.083 1.00 95.94 80 LYS A C 1
ATOM 632 O O . LYS A 1 80 ? 8.544 -11.156 5.150 1.00 95.94 80 LYS A O 1
ATOM 637 N N . GLY A 1 81 ? 7.979 -9.252 4.092 1.00 95.75 81 GLY A N 1
ATOM 638 C CA . GLY A 1 81 ? 8.777 -9.462 2.887 1.00 95.75 81 GLY A CA 1
ATOM 639 C C . GLY A 1 81 ? 7.975 -9.962 1.688 1.00 95.75 81 GLY A C 1
ATOM 640 O O . GLY A 1 81 ? 8.451 -9.792 0.570 1.00 95.75 81 GLY A O 1
ATOM 641 N N . ASP A 1 82 ? 6.757 -10.477 1.879 1.00 97.94 82 ASP A N 1
ATOM 642 C CA . ASP A 1 82 ? 5.932 -10.939 0.761 1.00 97.94 82 ASP A CA 1
ATOM 643 C C . ASP A 1 82 ? 5.550 -9.775 -0.151 1.00 97.94 82 ASP A C 1
ATOM 645 O O . ASP A 1 82 ? 5.126 -8.711 0.312 1.00 97.94 82 ASP A O 1
ATOM 649 N N . VAL A 1 83 ? 5.685 -9.976 -1.460 1.00 98.19 83 VAL A N 1
ATOM 650 C CA . VAL A 1 83 ? 5.305 -8.983 -2.466 1.00 98.19 83 VAL A CA 1
ATOM 651 C C . VAL A 1 83 ? 3.784 -8.935 -2.565 1.00 98.19 83 VAL A C 1
ATOM 653 O O . VAL A 1 83 ? 3.148 -9.942 -2.860 1.00 98.19 83 VAL A O 1
ATOM 656 N N . VAL A 1 84 ? 3.199 -7.752 -2.368 1.00 98.12 84 VAL A N 1
ATOM 657 C CA . VAL A 1 84 ? 1.743 -7.552 -2.452 1.00 98.12 84 VAL A CA 1
ATOM 658 C C . VAL A 1 84 ? 1.317 -6.884 -3.755 1.00 98.12 84 VAL A C 1
ATOM 660 O O . VAL A 1 84 ? 0.275 -7.222 -4.315 1.00 98.12 84 VAL A O 1
ATOM 663 N N . VAL A 1 85 ? 2.125 -5.955 -4.268 1.00 98.19 85 VAL A N 1
ATOM 664 C CA . VAL A 1 85 ? 1.846 -5.182 -5.486 1.00 98.19 85 VAL A CA 1
ATOM 665 C C . VAL A 1 85 ? 3.156 -4.860 -6.198 1.00 98.19 85 VAL A C 1
ATOM 667 O O . VAL A 1 85 ? 4.168 -4.619 -5.550 1.00 98.19 85 VAL A O 1
ATOM 670 N N . VAL A 1 86 ? 3.133 -4.805 -7.529 1.00 98.12 86 VAL A N 1
ATOM 671 C CA . VAL A 1 86 ? 4.235 -4.271 -8.343 1.00 98.12 86 VAL A CA 1
ATOM 672 C C . VAL A 1 86 ? 3.808 -2.933 -8.930 1.00 98.12 86 VAL A C 1
ATOM 674 O O . VAL A 1 86 ? 2.762 -2.848 -9.578 1.00 98.12 86 VAL A O 1
ATOM 677 N N . LEU A 1 87 ? 4.612 -1.895 -8.711 1.00 97.94 87 LEU A N 1
ATOM 678 C CA . LEU A 1 87 ? 4.402 -0.561 -9.265 1.00 97.94 87 LEU A CA 1
ATOM 679 C C . LEU A 1 87 ? 5.396 -0.269 -10.387 1.00 97.94 87 LEU A C 1
ATOM 681 O O . LEU A 1 87 ? 6.545 -0.690 -10.329 1.00 97.94 87 LEU A O 1
ATOM 685 N N . GLU A 1 88 ? 4.981 0.537 -11.356 1.00 97.12 88 GLU A N 1
ATOM 686 C CA . GLU A 1 88 ? 5.867 1.242 -12.274 1.00 97.12 88 GLU A CA 1
ATOM 687 C C . GLU A 1 88 ? 6.062 2.679 -11.791 1.00 97.12 88 GLU A C 1
ATOM 689 O O . GLU A 1 88 ? 5.100 3.440 -11.658 1.00 97.12 88 GLU A O 1
ATOM 694 N N . SER A 1 89 ? 7.309 3.078 -11.560 1.00 92.19 89 SER A N 1
ATOM 695 C CA . SER A 1 89 ? 7.671 4.464 -11.285 1.00 92.19 89 SER A CA 1
ATOM 696 C C . SER A 1 89 ? 8.887 4.848 -12.114 1.00 92.19 89 SER A C 1
ATOM 698 O O . SER A 1 89 ? 9.912 4.173 -12.079 1.00 92.19 89 SER A O 1
ATOM 700 N N . MET A 1 90 ? 8.762 5.922 -12.901 1.00 89.25 90 MET A N 1
ATOM 701 C CA . MET A 1 90 ? 9.843 6.448 -13.745 1.00 89.25 90 MET A CA 1
ATOM 702 C C . MET A 1 90 ? 10.518 5.378 -14.634 1.00 89.25 90 MET A C 1
ATOM 704 O O . MET A 1 90 ? 11.741 5.319 -14.708 1.00 89.25 90 MET A O 1
ATOM 708 N N . LYS A 1 91 ? 9.716 4.558 -15.338 1.00 89.69 91 LYS A N 1
ATOM 709 C CA . LYS A 1 91 ? 10.151 3.448 -1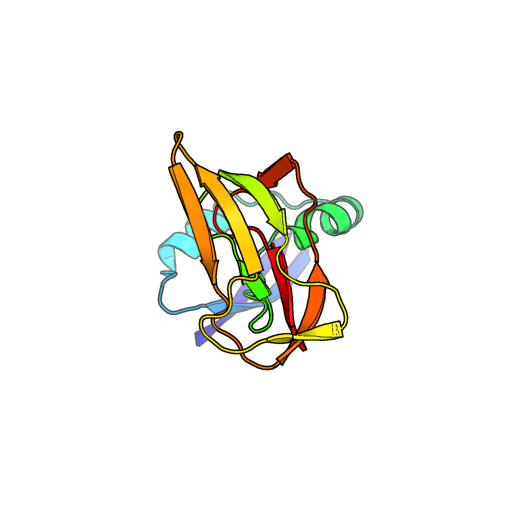6.223 1.00 89.69 91 LYS A CA 1
ATOM 710 C C . LYS A 1 91 ? 10.805 2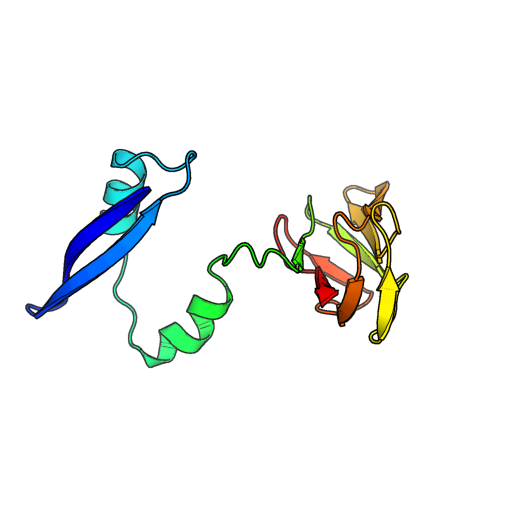.253 -15.515 1.00 89.69 91 LYS A C 1
ATOM 712 O O . LYS A 1 91 ? 11.324 1.363 -16.185 1.00 89.69 91 LYS A O 1
ATOM 717 N N . THR A 1 92 ? 10.755 2.211 -14.188 1.00 95.00 92 THR A N 1
ATOM 718 C CA . THR A 1 92 ? 11.285 1.107 -13.387 1.00 95.00 92 THR A CA 1
ATOM 719 C C . THR A 1 92 ? 10.147 0.400 -12.669 1.00 95.00 92 THR A C 1
ATOM 721 O O . THR A 1 92 ? 9.236 1.046 -12.150 1.00 95.00 92 THR A O 1
ATOM 724 N N . GLN A 1 93 ? 10.210 -0.929 -12.625 1.00 96.38 93 GLN A N 1
ATOM 725 C CA . GLN A 1 93 ? 9.296 -1.733 -11.822 1.00 96.38 93 GLN A CA 1
ATOM 726 C C . GLN A 1 93 ? 9.851 -1.889 -10.412 1.00 96.38 93 GLN A C 1
ATOM 728 O O . GLN A 1 93 ? 11.039 -2.152 -10.234 1.00 96.38 93 GLN A O 1
ATOM 733 N N . VAL A 1 94 ? 8.992 -1.726 -9.414 1.00 96.62 94 VAL A N 1
ATOM 734 C CA . VAL A 1 94 ? 9.358 -1.846 -8.007 1.00 96.62 94 VAL A CA 1
ATOM 735 C C . VAL A 1 94 ? 8.299 -2.658 -7.288 1.00 96.62 94 VAL A C 1
ATOM 737 O O . VAL A 1 94 ? 7.100 -2.388 -7.381 1.00 96.62 94 VAL A O 1
ATOM 740 N N . GLU A 1 95 ? 8.765 -3.652 -6.553 1.00 97.94 95 GLU A N 1
ATOM 741 C CA . GLU A 1 95 ? 7.933 -4.501 -5.720 1.00 97.94 95 GLU A CA 1
ATOM 742 C C . GLU A 1 95 ? 7.625 -3.798 -4.400 1.00 97.94 95 GLU A C 1
ATOM 744 O O . GLU A 1 95 ? 8.511 -3.282 -3.716 1.00 97.94 95 GLU A O 1
ATOM 749 N N . ILE A 1 96 ? 6.347 -3.779 -4.038 1.00 97.50 96 ILE A N 1
ATOM 750 C CA . ILE A 1 96 ? 5.884 -3.339 -2.730 1.00 97.50 96 ILE A CA 1
ATOM 751 C C . ILE A 1 96 ? 5.711 -4.580 -1.874 1.00 97.50 96 ILE A C 1
ATOM 753 O O . ILE A 1 96 ? 4.878 -5.438 -2.175 1.00 97.50 96 ILE A O 1
ATOM 757 N N . THR A 1 97 ? 6.500 -4.661 -0.808 1.00 97.12 97 THR A N 1
ATOM 758 C CA . THR A 1 97 ? 6.492 -5.785 0.124 1.00 97.12 97 THR A CA 1
ATOM 759 C C . THR A 1 97 ? 5.714 -5.463 1.395 1.00 97.12 97 THR A C 1
ATOM 761 O O . THR A 1 97 ? 5.588 -4.308 1.817 1.00 97.12 97 THR A O 1
ATOM 764 N N . SER A 1 98 ? 5.170 -6.502 2.023 1.00 96.50 98 SER A N 1
ATOM 765 C CA . SER A 1 98 ? 4.506 -6.387 3.313 1.00 96.50 98 SER A CA 1
ATOM 766 C C . SER A 1 98 ? 5.520 -6.163 4.434 1.00 96.50 98 SER A C 1
ATOM 768 O O . SER A 1 98 ? 6.526 -6.861 4.542 1.00 96.50 98 SER A O 1
ATOM 770 N N . HIS A 1 99 ? 5.218 -5.227 5.331 1.00 92.19 99 HIS A N 1
ATOM 771 C CA . HIS A 1 99 ? 5.914 -5.065 6.612 1.00 92.19 99 HIS A CA 1
ATOM 772 C C . HIS A 1 99 ? 5.130 -5.691 7.779 1.00 92.19 99 HIS A C 1
ATOM 774 O O . HIS A 1 99 ? 5.520 -5.547 8.942 1.00 92.19 99 HIS A O 1
ATOM 780 N N . LEU A 1 100 ? 4.038 -6.395 7.473 1.00 92.62 100 LEU A N 1
ATOM 781 C CA . LEU A 1 100 ? 3.106 -7.006 8.414 1.00 92.62 100 LEU A CA 1
ATOM 782 C C . LEU A 1 100 ? 3.023 -8.517 8.175 1.00 92.62 100 LEU A C 1
ATOM 784 O O . LEU A 1 100 ? 3.237 -8.995 7.063 1.00 92.62 100 LEU A O 1
ATOM 788 N N . ASN A 1 101 ? 2.676 -9.250 9.228 1.00 94.81 101 ASN A N 1
ATOM 789 C CA . ASN A 1 101 ? 2.191 -10.622 9.114 1.00 94.81 101 ASN A CA 1
ATOM 790 C C . ASN A 1 101 ? 0.680 -10.592 9.353 1.00 94.81 101 ASN A C 1
ATOM 792 O O . ASN A 1 101 ? 0.242 -9.849 10.233 1.00 94.81 101 ASN A O 1
ATOM 796 N N . GLY A 1 102 ? -0.092 -11.395 8.629 1.00 96.81 102 GLY A N 1
ATOM 797 C CA . GLY A 1 102 ? -1.535 -11.489 8.848 1.00 96.81 102 GLY A CA 1
ATOM 798 C C . GLY A 1 102 ? -2.284 -11.949 7.610 1.00 96.81 102 GLY A C 1
ATOM 799 O O . GLY A 1 102 ? -1.701 -12.566 6.718 1.00 96.81 102 GLY A O 1
ATOM 800 N N . VAL A 1 103 ? -3.576 -11.642 7.562 1.00 97.81 103 VAL A N 1
ATOM 801 C CA . VAL A 1 103 ? -4.443 -11.986 6.430 1.00 97.81 103 VAL A CA 1
ATOM 802 C C . VAL A 1 103 ? -4.839 -10.720 5.683 1.00 97.81 103 VAL A C 1
ATOM 804 O O . VAL A 1 103 ? -5.224 -9.731 6.305 1.00 97.81 103 VAL A O 1
ATOM 807 N N . VAL A 1 104 ? -4.781 -10.742 4.351 1.00 97.81 104 VAL A N 1
ATOM 808 C CA . VAL A 1 104 ? -5.258 -9.639 3.508 1.00 97.81 104 VAL A CA 1
ATOM 809 C C . VAL A 1 104 ? -6.750 -9.437 3.760 1.00 97.81 104 VAL A C 1
ATOM 811 O O . VAL A 1 104 ? -7.580 -10.278 3.417 1.00 97.81 104 VAL A O 1
ATOM 814 N N . GLU A 1 105 ? -7.098 -8.314 4.378 1.00 96.69 105 GLU A N 1
ATOM 815 C CA . GLU A 1 105 ? -8.481 -7.933 4.648 1.00 96.69 105 GLU A CA 1
ATOM 816 C C . GLU A 1 105 ? -9.122 -7.342 3.397 1.00 96.69 105 GLU A C 1
ATOM 818 O O . GLU A 1 105 ? -10.238 -7.715 3.043 1.00 96.69 105 GLU A O 1
ATOM 823 N N . LYS A 1 106 ? -8.423 -6.397 2.757 1.00 95.88 106 LYS A N 1
ATOM 824 C CA . LYS A 1 106 ? -8.955 -5.649 1.621 1.00 95.88 106 LYS A CA 1
ATOM 825 C C . LYS A 1 106 ? -7.858 -5.087 0.734 1.00 95.88 106 LYS A C 1
ATOM 827 O O . LYS A 1 106 ? -6.864 -4.553 1.233 1.00 95.88 106 LYS A O 1
ATOM 832 N N . ILE A 1 107 ? -8.085 -5.120 -0.574 1.00 96.06 107 ILE A N 1
ATOM 833 C CA . ILE A 1 107 ? -7.215 -4.473 -1.560 1.00 96.06 107 ILE A CA 1
ATOM 834 C C . ILE A 1 107 ? -7.867 -3.150 -1.987 1.00 96.06 107 ILE A C 1
ATOM 836 O O . ILE A 1 107 ? -9.044 -3.096 -2.331 1.00 96.06 107 ILE A O 1
ATOM 840 N N . MET A 1 108 ? -7.118 -2.049 -1.894 1.00 94.00 108 MET A N 1
ATOM 841 C CA . MET A 1 108 ? -7.631 -0.676 -2.045 1.00 94.00 108 MET A CA 1
ATOM 842 C C . MET A 1 108 ? -7.337 -0.060 -3.421 1.00 94.00 108 MET A C 1
ATOM 844 O O . MET A 1 108 ? -7.634 1.114 -3.642 1.00 94.00 108 MET A O 1
ATOM 848 N N . VAL A 1 109 ? -6.725 -0.827 -4.322 1.00 95.31 109 VAL A N 1
ATOM 849 C CA . VAL A 1 109 ? -6.293 -0.397 -5.658 1.00 95.31 109 VAL A CA 1
ATOM 850 C C . VAL A 1 109 ? -6.582 -1.487 -6.686 1.00 95.31 109 VAL A C 1
ATOM 852 O O . VAL A 1 109 ? -6.691 -2.658 -6.333 1.00 95.31 109 VAL A O 1
ATOM 855 N N . ASN A 1 110 ? -6.645 -1.107 -7.956 1.00 96.75 110 ASN A N 1
ATOM 856 C CA . ASN A 1 110 ? -6.757 -2.008 -9.098 1.00 96.75 110 ASN A CA 1
ATOM 857 C C . ASN A 1 110 ? -5.511 -1.922 -9.984 1.00 96.75 110 ASN A C 1
ATOM 859 O O . ASN A 1 110 ? -4.748 -0.954 -9.934 1.00 96.75 110 ASN A O 1
ATOM 863 N N . GLU A 1 111 ? -5.313 -2.924 -10.838 1.00 97.31 111 GLU A N 1
ATOM 864 C CA . GLU A 1 111 ? -4.295 -2.853 -11.886 1.00 97.31 111 GLU A CA 1
ATOM 865 C C . GLU A 1 111 ? -4.575 -1.677 -12.831 1.00 97.31 111 GLU A C 1
ATOM 867 O O . GLU A 1 111 ? -5.705 -1.436 -13.252 1.00 97.31 111 GLU A O 1
ATOM 872 N N . GLY A 1 112 ? -3.531 -0.915 -13.149 1.00 96.44 112 GLY A N 1
ATOM 873 C CA . GLY A 1 112 ? -3.616 0.317 -13.925 1.00 96.44 112 GLY A CA 1
ATOM 874 C C . GLY A 1 112 ? -3.882 1.585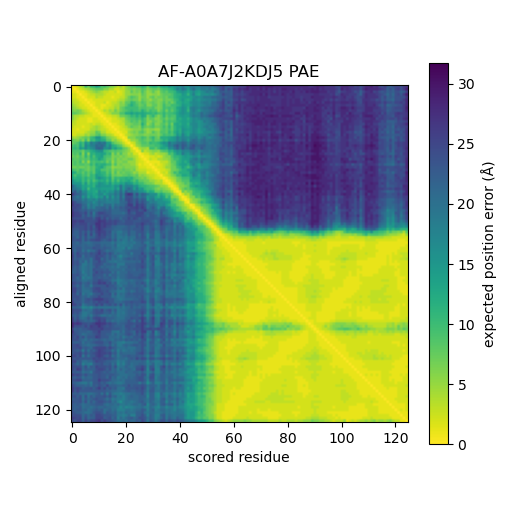 -13.107 1.00 96.44 112 GLY A C 1
ATOM 875 O O . GLY A 1 112 ? -3.715 2.677 -13.658 1.00 96.44 112 GLY A O 1
ATOM 876 N N . ASP A 1 113 ? -4.224 1.490 -11.820 1.00 97.25 113 ASP A N 1
ATOM 877 C CA . ASP A 1 113 ? -4.423 2.676 -10.982 1.00 97.25 113 ASP A CA 1
ATOM 878 C C . ASP A 1 113 ? -3.111 3.441 -10.774 1.00 97.25 113 ASP A C 1
ATOM 880 O O . ASP A 1 113 ? -2.027 2.863 -10.694 1.00 97.25 113 ASP A O 1
ATOM 884 N N . PHE A 1 114 ? -3.201 4.767 -10.659 1.00 94.81 114 PHE A N 1
ATOM 885 C CA . PHE A 1 114 ? -2.070 5.594 -10.247 1.00 94.81 114 PHE A CA 1
ATOM 886 C C . PHE A 1 114 ? -2.147 5.860 -8.744 1.00 94.81 114 PHE A C 1
ATOM 888 O O . PHE A 1 114 ? -3.110 6.457 -8.260 1.00 94.81 114 PHE A O 1
ATOM 895 N N . VAL A 1 115 ? -1.118 5.445 -8.009 1.00 93.06 115 VAL A N 1
ATOM 896 C CA . VAL A 1 115 ? -1.015 5.632 -6.560 1.00 93.06 115 VAL A CA 1
ATOM 897 C C . VAL A 1 115 ? -0.050 6.761 -6.220 1.00 93.06 115 VAL A C 1
ATOM 899 O O . VAL A 1 115 ? 0.941 6.996 -6.915 1.00 93.06 115 VAL A O 1
ATOM 902 N N . LYS A 1 116 ? -0.326 7.473 -5.126 1.00 91.81 116 LYS A N 1
ATOM 903 C CA . LYS A 1 116 ? 0.573 8.487 -4.553 1.00 91.81 116 LYS A CA 1
ATOM 904 C C . LYS A 1 116 ? 1.377 7.909 -3.389 1.00 91.81 116 LYS A C 1
ATOM 906 O O . LYS A 1 116 ? 0.963 6.944 -2.752 1.00 91.81 116 LYS A O 1
ATOM 911 N N . THR A 1 117 ? 2.494 8.551 -3.056 1.00 86.88 117 THR A N 1
ATOM 912 C CA . THR A 1 117 ? 3.231 8.264 -1.818 1.00 86.88 117 THR A CA 1
ATOM 913 C C . THR A 1 117 ? 2.300 8.340 -0.605 1.00 86.88 117 THR A C 1
ATOM 915 O O . THR A 1 117 ? 1.509 9.277 -0.482 1.00 86.88 117 THR A O 1
ATOM 918 N N . ASN A 1 118 ? 2.415 7.373 0.303 1.00 86.31 118 ASN A N 1
ATOM 919 C CA . ASN A 1 118 ? 1.579 7.186 1.490 1.00 86.31 118 ASN A CA 1
ATOM 920 C C . ASN A 1 118 ? 0.089 6.913 1.210 1.00 86.31 118 ASN A C 1
ATOM 922 O O . ASN A 1 118 ? -0.736 7.060 2.111 1.00 86.31 118 ASN A O 1
ATOM 926 N N . GLN A 1 119 ? -0.280 6.519 -0.010 1.00 88.25 119 GLN A N 1
ATOM 927 C CA . GLN A 1 119 ? -1.615 5.990 -0.287 1.00 88.25 119 GLN A CA 1
ATOM 928 C C . GLN A 1 119 ? -1.716 4.539 0.197 1.00 88.25 119 GLN A C 1
ATOM 930 O O . GLN A 1 119 ? -0.787 3.760 -0.005 1.00 88.25 119 GLN A O 1
ATOM 935 N N . ILE A 1 120 ? -2.838 4.173 0.821 1.00 91.56 120 ILE A N 1
ATOM 936 C CA . ILE A 1 120 ? -3.109 2.791 1.240 1.00 91.56 120 ILE A CA 1
ATOM 937 C C . ILE A 1 120 ? -3.322 1.921 0.001 1.00 91.56 120 ILE A C 1
ATOM 939 O O . ILE A 1 120 ? -4.130 2.264 -0.861 1.00 91.56 120 ILE A O 1
ATOM 943 N N . ILE A 1 121 ? -2.615 0.794 -0.052 1.00 94.94 121 ILE A N 1
ATOM 944 C CA . ILE A 1 121 ? -2.701 -0.197 -1.127 1.00 94.94 121 ILE A CA 1
ATOM 945 C C . ILE A 1 121 ? -3.434 -1.450 -0.633 1.00 94.94 121 ILE A C 1
ATOM 947 O O . ILE A 1 121 ? -4.338 -1.939 -1.306 1.00 94.94 121 ILE A O 1
ATOM 951 N N . VAL A 1 122 ? -3.080 -1.948 0.555 1.00 96.12 122 VAL A N 1
ATOM 952 C CA . VAL A 1 122 ? -3.651 -3.172 1.143 1.00 96.12 122 VAL A CA 1
ATOM 953 C C . VAL A 1 122 ? -3.916 -2.961 2.632 1.00 96.12 122 VAL A C 1
ATOM 955 O O . VAL A 1 122 ? -3.103 -2.338 3.315 1.00 96.12 122 VAL A O 1
ATOM 958 N N . LYS A 1 123 ? -5.032 -3.490 3.139 1.00 95.06 123 LYS A N 1
ATOM 959 C CA . LYS A 1 123 ? -5.306 -3.650 4.574 1.00 95.06 123 LYS A CA 1
ATOM 960 C C . LYS A 1 123 ? -5.124 -5.101 5.000 1.00 95.06 123 LYS A C 1
ATOM 962 O O . LYS A 1 123 ? -5.473 -6.014 4.252 1.00 95.06 123 LYS A O 1
ATOM 967 N N . VAL A 1 124 ? -4.602 -5.292 6.202 1.00 93.62 124 VAL A N 1
ATOM 968 C CA . VAL A 1 124 ? -4.279 -6.585 6.810 1.00 93.62 124 VAL A CA 1
ATOM 969 C C . VAL A 1 124 ? -5.042 -6.710 8.132 1.00 93.62 124 VAL A C 1
ATOM 971 O O . VAL A 1 124 ? -5.264 -5.712 8.807 1.00 93.62 124 VAL A O 1
ATOM 974 N N . LYS A 1 125 ? -5.447 -7.912 8.527 1.00 91.69 125 LYS A N 1
ATOM 975 C CA . LYS A 1 125 ? -6.048 -8.186 9.841 1.00 91.69 125 LYS A CA 1
ATOM 976 C C . LYS A 1 125 ? -5.337 -9.320 10.564 1.00 91.69 125 LYS A C 1
ATOM 978 O O . LYS A 1 125 ? -4.726 -10.170 9.869 1.00 91.69 125 LYS A O 1
#

Radius of gyration: 18.46 Å; Cα contacts (8 Å, |Δi|>4): 213; chains: 1; bounding box: 32×47×41 Å

Mean predicted aligned error: 13.96 Å

Secondary structure (DSSP, 8-state):
-EEEEEEEETTEEEEEEEE--TT--HHHHHHHHHTPPPPPHHHHHHHGGGS----TTEEEPSS-EEEEEE---TT-EE-TT-EEEEEEETTEEEEEEPSS-EEEEEE---TTPEEPTT-EEEEE-

Nearest PDB structures (foldseek):
  5gu9-assembly1_A  TM=9.859E-01  e=1.006E-06  Pyrococcus horikoshii OT3
  2d5d-assembly1_A  TM=9.776E-01  e=1.122E-06  Pyrococcus horikoshii OT3
  4hnv-assembly1_B  TM=6.225E-01  e=1.644E-06  Staphylococcus aureus
  3hb9-assembly1_B  TM=6.554E-01  e=3.340E-06  Staphylococcus aureus subsp. aureus Mu50
  3hb9-assembly1_A  TM=6.572E-01  e=5.167E-06  Staphylococcus aureus subsp. aureus Mu50

Solvent-accessible surface area (backbone atoms only — not comparable to full-atom values): 7459 Å² total; per-residue (Å²): 90,79,45,78,46,81,47,75,54,99,87,45,80,44,82,45,79,44,77,44,57,98,87,62,53,72,67,62,52,51,58,52,54,75,70,56,78,90,70,60,76,79,60,41,70,73,51,55,80,71,62,78,72,83,51,90,46,46,45,54,32,92,49,54,30,32,30,67,43,71,67,66,52,71,69,39,77,46,42,64,66,40,59,44,34,32,30,38,39,97,96,37,80,45,76,42,55,34,90,49,68,40,29,30,64,40,72,67,68,54,71,69,38,78,46,46,57,72,36,67,42,35,34,44,88

Sequence (125 aa):
MRKRFRITIEGEVYEVEVEMGSSLSEKNFLEFLSGAKVLKREEIGKTISMRRVLDKNAILSPMSGRVLSIKVKEGDSIQKGDVVVVLESMKTQVEITSHLNGVVEKIMVNEGDFVKTNQIIVKVK

Foldseek 3Di:
DWDWDWDADPNDTDIDIDDDDPVDDPVNVVVVVVPDDDDPPVVCVVVVVPPDPVPVQFQFDQAKFAWADADDDQFDWFDFFQFGTWGDDPNDIDTRTDNDTAGFHDAPDDHGDIHGHGHTGTGGD

pLDDT: mean 77.89, std 20.56, range [35.0, 98.31]